Protein AF-A0A1G0GRR2-F1 (afdb_monomer_lite)

pLDDT: mean 91.06, std 5.33, range [68.94, 96.5]

Sequence (172 aa):
MIYDRHYAHAKNAIPLGPDLSLFKLKHDSQKGKMFPIFLDRIPDKLNPAYADYCSSQNISPDEKNIMVLLGTIGRRGPSSFVFEPVYSSDFSADDITKFRKQLSISQHDFALAFDISQATLQRIESDKSIDLNTLKRIEMLLTFPDVALWQLKQTGDRVHKNALTKLRKYFS

Structure (mmCIF, N/CA/C/O backbone):
data_AF-A0A1G0GRR2-F1
#
_entry.id   AF-A0A1G0GRR2-F1
#
loop_
_atom_site.group_PDB
_atom_site.id
_atom_site.type_symbol
_atom_site.label_atom_id
_atom_site.label_alt_id
_atom_site.label_comp_id
_atom_site.label_asym_id
_atom_site.label_entity_id
_atom_site.label_seq_id
_atom_site.pdbx_PDB_ins_code
_atom_site.Cartn_x
_atom_site.Cartn_y
_atom_site.Cartn_z
_atom_site.occupancy
_atom_site.B_iso_or_equiv
_atom_site.auth_seq_id
_atom_site.auth_comp_id
_atom_site.auth_asym_id
_atom_site.auth_atom_id
_atom_site.pdbx_PDB_model_num
ATOM 1 N N . MET A 1 1 ? 8.624 11.115 -12.377 1.00 86.50 1 MET A N 1
ATOM 2 C CA . MET A 1 1 ? 9.432 10.301 -11.440 1.00 86.50 1 MET A CA 1
ATOM 3 C C . MET A 1 1 ? 10.209 11.246 -10.540 1.00 86.50 1 MET A C 1
ATOM 5 O O . MET A 1 1 ? 10.690 12.261 -11.035 1.00 86.50 1 MET A O 1
ATOM 9 N N . ILE A 1 2 ? 10.306 10.949 -9.245 1.00 93.06 2 ILE A N 1
ATOM 10 C CA . ILE A 1 2 ? 11.104 11.732 -8.299 1.00 93.06 2 ILE A CA 1
ATOM 11 C C . ILE A 1 2 ? 12.059 10.777 -7.578 1.00 93.06 2 ILE A C 1
ATOM 13 O O . ILE A 1 2 ? 11.609 9.750 -7.076 1.00 93.06 2 ILE A O 1
ATOM 17 N N . TYR A 1 3 ? 13.353 11.091 -7.552 1.00 94.19 3 TYR A N 1
ATOM 18 C CA . TYR A 1 3 ? 14.309 10.385 -6.703 1.00 94.19 3 TYR A CA 1
ATOM 19 C C . TYR A 1 3 ? 14.092 10.745 -5.236 1.00 94.19 3 TYR A C 1
ATOM 21 O O . TYR A 1 3 ? 13.875 11.912 -4.901 1.00 94.19 3 TYR A O 1
ATOM 29 N N . ASP A 1 4 ? 14.230 9.753 -4.357 1.00 93.56 4 ASP A N 1
ATOM 30 C CA . ASP A 1 4 ? 14.431 10.029 -2.940 1.00 93.56 4 ASP A CA 1
ATOM 31 C C . ASP A 1 4 ? 15.711 10.860 -2.746 1.00 93.56 4 ASP A C 1
ATOM 33 O O . ASP A 1 4 ? 16.743 10.620 -3.382 1.00 93.56 4 ASP A O 1
ATOM 37 N N . ARG A 1 5 ? 15.640 11.858 -1.859 1.00 93.94 5 ARG A N 1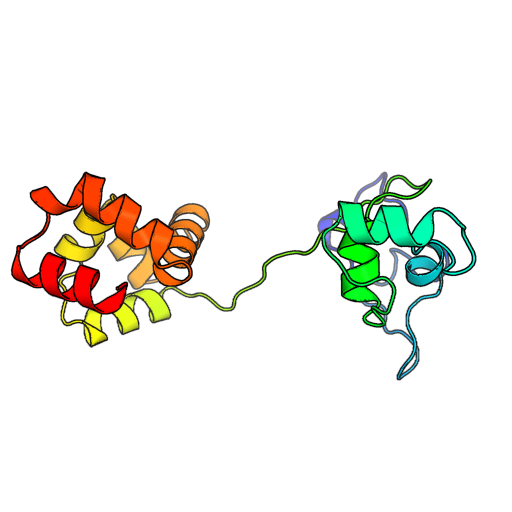
ATOM 38 C CA . ARG A 1 5 ? 16.742 12.799 -1.635 1.00 93.94 5 ARG A CA 1
ATOM 39 C C . ARG A 1 5 ? 17.956 12.106 -1.015 1.00 93.94 5 ARG A C 1
ATOM 41 O O . ARG A 1 5 ? 19.079 12.416 -1.400 1.00 93.94 5 ARG A O 1
ATOM 48 N N . HIS A 1 6 ? 17.750 11.181 -0.076 1.00 94.19 6 HIS A N 1
ATOM 49 C CA . HIS A 1 6 ? 18.859 10.469 0.562 1.00 94.19 6 HIS A CA 1
ATOM 50 C C . HIS A 1 6 ? 19.547 9.543 -0.436 1.00 94.19 6 HIS A C 1
ATOM 52 O O . HIS A 1 6 ? 20.774 9.516 -0.495 1.00 94.19 6 HIS A O 1
ATOM 58 N N . TYR A 1 7 ? 18.764 8.855 -1.271 1.00 94.00 7 TYR A N 1
ATOM 59 C CA . TYR A 1 7 ? 19.289 8.033 -2.353 1.00 94.00 7 TYR A CA 1
ATOM 60 C C . TYR A 1 7 ? 20.129 8.857 -3.333 1.00 94.00 7 TYR A C 1
ATOM 62 O O . TYR A 1 7 ? 21.273 8.500 -3.586 1.00 94.00 7 TYR A O 1
ATOM 70 N N . ALA A 1 8 ? 19.616 9.985 -3.836 1.00 94.38 8 ALA A N 1
ATOM 71 C CA . ALA A 1 8 ? 20.320 10.799 -4.833 1.00 94.38 8 ALA A CA 1
ATOM 72 C C . ALA A 1 8 ? 21.677 11.350 -4.351 1.00 94.38 8 ALA A C 1
ATOM 74 O O . ALA A 1 8 ? 22.570 11.575 -5.166 1.00 94.38 8 ALA A O 1
ATOM 75 N N . HIS A 1 9 ? 21.846 11.552 -3.040 1.00 94.12 9 HIS A N 1
ATOM 76 C CA . HIS A 1 9 ? 23.093 12.038 -2.438 1.00 94.12 9 HIS A CA 1
ATOM 77 C C . HIS A 1 9 ? 23.996 10.927 -1.883 1.00 94.12 9 HIS A C 1
ATOM 79 O O . HIS A 1 9 ? 25.075 11.219 -1.362 1.00 94.12 9 HIS A O 1
ATOM 85 N N . ALA A 1 10 ? 23.592 9.657 -1.969 1.00 95.25 10 ALA A N 1
ATOM 86 C CA . ALA A 1 10 ? 24.416 8.561 -1.486 1.00 95.25 10 ALA A CA 1
ATOM 87 C C . ALA A 1 10 ? 25.650 8.366 -2.385 1.00 95.25 10 ALA A C 1
ATOM 89 O O . ALA A 1 10 ? 25.562 8.378 -3.611 1.00 95.25 10 ALA A O 1
ATOM 90 N N . LYS A 1 11 ? 26.815 8.121 -1.771 1.00 93.44 11 LYS A N 1
ATOM 91 C CA . LYS A 1 11 ? 28.111 7.999 -2.472 1.00 93.44 11 LYS A CA 1
ATOM 92 C C . LYS A 1 11 ? 28.124 6.926 -3.572 1.00 93.44 11 LYS A C 1
ATOM 94 O O . LYS A 1 11 ? 28.833 7.077 -4.559 1.00 93.44 11 LYS A O 1
ATOM 99 N N . ASN A 1 12 ? 27.345 5.862 -3.387 1.00 92.56 12 ASN A N 1
ATOM 100 C CA . ASN A 1 12 ? 27.280 4.710 -4.291 1.00 92.56 12 ASN A CA 1
ATOM 101 C C . ASN A 1 12 ? 25.949 4.651 -5.060 1.00 92.56 12 ASN A C 1
ATOM 103 O O . ASN A 1 12 ? 25.568 3.586 -5.547 1.00 92.56 12 ASN A O 1
ATOM 107 N N . ALA A 1 13 ? 25.202 5.756 -5.107 1.00 93.12 13 ALA A N 1
ATOM 108 C CA . ALA A 1 13 ? 23.957 5.810 -5.852 1.00 93.12 13 ALA A CA 1
ATOM 109 C C . ALA A 1 13 ? 24.229 5.663 -7.348 1.00 93.12 13 ALA A C 1
ATOM 111 O O . ALA A 1 13 ? 25.149 6.274 -7.894 1.00 93.12 13 ALA A O 1
ATOM 112 N N . ILE A 1 14 ? 23.398 4.866 -8.010 1.00 92.88 14 ILE A N 1
ATOM 113 C CA . ILE A 1 14 ? 23.424 4.712 -9.460 1.00 92.88 14 ILE A CA 1
ATOM 114 C C . ILE A 1 14 ? 22.150 5.334 -10.032 1.00 92.88 14 ILE A C 1
ATOM 116 O O . ILE A 1 14 ? 21.075 5.167 -9.455 1.00 92.88 14 ILE A O 1
ATOM 120 N N . PRO A 1 15 ? 22.226 6.091 -11.137 1.00 92.69 15 PRO A N 1
ATOM 121 C CA . PRO A 1 15 ? 21.022 6.540 -11.810 1.00 92.69 15 PRO A CA 1
ATOM 122 C C . PRO A 1 15 ? 20.275 5.328 -12.365 1.00 92.69 15 PRO A C 1
ATOM 124 O O . PRO A 1 15 ? 20.877 4.340 -12.786 1.00 92.69 15 PRO A O 1
ATOM 127 N N . LEU A 1 16 ? 18.952 5.431 -12.404 1.00 89.12 16 LEU A N 1
ATOM 128 C CA . LEU A 1 16 ? 18.095 4.410 -12.983 1.00 89.12 16 LEU A CA 1
ATOM 129 C C . LEU A 1 16 ? 18.427 4.197 -14.461 1.00 89.12 16 LEU A C 1
ATOM 131 O O . LEU A 1 16 ? 18.470 3.056 -14.902 1.00 89.12 16 LEU A O 1
ATOM 135 N N . GLY A 1 17 ? 18.727 5.282 -15.183 1.00 87.06 17 GLY A N 1
ATOM 136 C CA . GLY A 1 17 ? 19.172 5.284 -16.574 1.00 87.06 17 GLY A CA 1
ATOM 137 C C . GLY A 1 17 ? 19.795 6.625 -16.982 1.00 87.06 17 GLY A C 1
ATOM 138 O O . GLY A 1 17 ? 19.767 7.574 -16.194 1.00 87.06 17 GLY A O 1
ATOM 139 N N . PRO A 1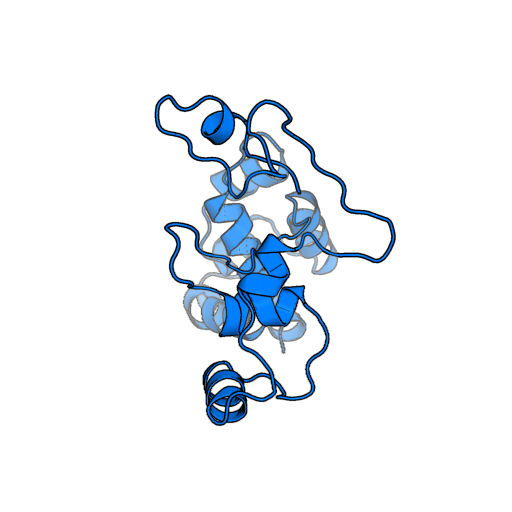 18 ? 20.330 6.733 -18.212 1.00 85.06 18 PRO A N 1
ATOM 140 C CA . PRO A 1 18 ? 21.024 7.934 -18.688 1.00 85.06 18 PRO A CA 1
ATOM 141 C C . PRO A 1 18 ? 20.130 9.186 -18.687 1.00 85.06 18 PRO A C 1
ATOM 143 O O . PRO A 1 18 ? 20.581 10.263 -18.304 1.00 85.06 18 PRO A O 1
ATOM 146 N N . ASP A 1 19 ? 18.842 9.031 -19.005 1.00 86.56 19 ASP A N 1
ATOM 147 C CA . ASP A 1 19 ? 17.860 10.130 -19.022 1.00 86.56 19 ASP A CA 1
ATOM 148 C C . ASP A 1 19 ? 17.344 10.517 -17.621 1.00 86.56 19 ASP A C 1
ATOM 150 O O . ASP A 1 19 ? 16.613 11.497 -17.443 1.00 86.56 19 ASP A O 1
ATOM 154 N N . LEU A 1 20 ? 17.716 9.738 -16.602 1.00 91.75 20 LEU A N 1
ATOM 155 C CA . LEU A 1 20 ? 17.268 9.864 -15.218 1.00 91.75 20 LEU A CA 1
ATOM 156 C C . LEU A 1 20 ? 18.463 10.157 -14.306 1.00 91.75 20 LEU A C 1
ATOM 158 O O . LEU A 1 20 ? 18.741 9.425 -13.359 1.00 91.75 20 LEU A O 1
ATOM 162 N N . SER A 1 21 ? 19.202 11.218 -14.623 1.00 91.44 21 SER A N 1
ATOM 163 C CA . SER A 1 21 ? 20.371 11.647 -13.852 1.00 91.44 21 SER A CA 1
ATOM 164 C C . SER A 1 21 ? 20.042 12.014 -12.398 1.00 91.44 21 SER A C 1
ATOM 166 O O . SER A 1 21 ? 19.108 12.769 -12.147 1.00 91.44 21 SER A O 1
ATOM 168 N N . LEU A 1 22 ? 20.885 11.583 -11.451 1.00 93.31 22 LEU A N 1
ATOM 169 C CA . LEU A 1 22 ? 20.756 11.902 -10.019 1.00 93.31 22 LEU A CA 1
ATOM 170 C C . LEU A 1 22 ? 20.927 13.400 -9.693 1.00 93.31 22 LEU A C 1
ATOM 172 O O . LEU A 1 22 ? 20.519 13.836 -8.620 1.00 93.31 22 LEU A O 1
ATOM 176 N N . PHE A 1 23 ? 21.492 14.209 -10.605 1.00 89.94 23 PHE A N 1
ATOM 177 C CA . PHE A 1 23 ? 21.640 15.660 -10.404 1.00 89.94 23 PHE A CA 1
ATOM 178 C C . PHE A 1 23 ? 20.299 16.400 -10.358 1.00 89.94 23 PHE A C 1
ATOM 180 O O . PHE A 1 23 ? 20.216 17.511 -9.832 1.00 89.94 23 PHE A O 1
ATOM 187 N N . LYS A 1 24 ? 19.241 15.798 -10.911 1.00 92.06 24 LYS A N 1
ATOM 188 C CA . LYS A 1 24 ? 17.890 16.346 -10.897 1.00 92.06 24 LYS A CA 1
ATOM 189 C C . LYS A 1 24 ? 16.999 15.405 -10.097 1.00 92.06 24 LYS A C 1
ATOM 191 O O . LYS A 1 24 ? 16.862 14.243 -10.432 1.00 92.06 24 LYS A O 1
ATOM 196 N N . LEU A 1 25 ? 16.339 15.905 -9.054 1.00 92.81 25 LEU A N 1
ATOM 197 C CA . LEU A 1 25 ? 15.449 15.045 -8.265 1.00 92.81 25 LEU A CA 1
ATOM 198 C C . LEU A 1 25 ? 14.162 14.697 -9.019 1.00 92.81 25 LEU A C 1
ATOM 200 O O . LEU A 1 25 ? 13.668 13.585 -8.889 1.00 92.81 25 LEU A O 1
ATOM 204 N N . LYS A 1 26 ? 13.605 15.631 -9.801 1.00 94.81 26 LYS A N 1
ATOM 205 C CA . LYS A 1 26 ? 12.325 15.454 -10.504 1.00 94.81 26 LYS A CA 1
ATOM 206 C C . LYS A 1 26 ? 12.520 15.331 -12.013 1.00 94.81 26 LYS A C 1
ATOM 208 O O . LYS A 1 26 ? 13.017 16.252 -12.659 1.00 94.81 26 LYS A O 1
ATOM 213 N N . HIS A 1 27 ? 12.034 14.234 -12.578 1.00 94.00 27 HIS A N 1
ATOM 214 C CA . HIS A 1 27 ? 12.004 13.982 -14.015 1.00 94.00 27 HIS A CA 1
ATOM 215 C C . HIS A 1 27 ? 10.566 13.887 -14.503 1.00 94.00 27 HIS A C 1
ATOM 217 O O . HIS A 1 27 ? 9.759 13.124 -13.960 1.00 94.00 27 HIS A O 1
ATOM 223 N N . ASP A 1 28 ? 10.286 14.609 -15.577 1.00 92.12 28 ASP A N 1
ATOM 224 C CA . ASP A 1 28 ? 9.010 14.587 -16.272 1.00 92.12 28 ASP A CA 1
ATOM 225 C C . ASP A 1 28 ? 9.243 13.966 -17.650 1.00 92.12 28 ASP A C 1
ATOM 227 O O . ASP A 1 28 ? 10.205 14.310 -18.340 1.00 92.12 28 ASP A O 1
ATOM 231 N N . SER A 1 29 ? 8.407 13.000 -18.020 1.00 89.50 29 SER A N 1
ATOM 232 C CA . SER A 1 29 ? 8.426 12.433 -19.364 1.00 89.50 29 SER A CA 1
ATOM 233 C C . SER A 1 29 ? 7.700 13.367 -20.332 1.00 89.50 29 SER A C 1
ATOM 235 O O . SER A 1 29 ? 6.986 14.290 -19.931 1.00 89.50 29 SER A O 1
ATOM 237 N N . GLN A 1 30 ? 7.865 13.135 -21.635 1.00 88.81 30 GLN A N 1
ATOM 238 C CA . GLN A 1 30 ? 7.056 13.836 -22.633 1.00 88.81 30 GLN A CA 1
ATOM 239 C C . GLN A 1 30 ? 5.566 13.557 -22.386 1.00 88.81 30 GLN A C 1
ATOM 241 O O . GLN A 1 30 ? 5.189 12.451 -21.995 1.00 88.81 30 GLN A O 1
ATOM 246 N N . LYS A 1 31 ? 4.707 14.551 -22.639 1.00 84.94 31 LYS A N 1
ATOM 247 C CA . LYS A 1 31 ? 3.256 14.425 -22.443 1.00 84.94 31 LYS A CA 1
ATOM 248 C C . LYS A 1 31 ? 2.723 13.187 -23.173 1.00 84.94 31 LYS A C 1
ATOM 250 O O . LYS A 1 31 ? 2.915 13.045 -24.376 1.00 84.94 31 LYS A O 1
ATOM 255 N N . GLY A 1 32 ? 2.052 12.307 -22.431 1.00 80.94 32 GLY A N 1
ATOM 256 C CA . GLY A 1 32 ? 1.474 11.071 -22.965 1.00 80.94 32 GLY A CA 1
ATOM 257 C C . GLY A 1 32 ? 2.482 9.958 -23.268 1.00 80.94 32 GLY A C 1
ATOM 258 O O . GLY A 1 32 ? 2.091 8.943 -23.834 1.00 80.94 32 GLY A O 1
ATOM 259 N N . LYS A 1 33 ? 3.760 10.115 -22.903 1.00 87.38 33 LYS A N 1
ATOM 260 C CA . LYS A 1 33 ? 4.789 9.084 -23.073 1.00 87.38 33 LYS A CA 1
ATOM 261 C C . LYS A 1 33 ? 5.401 8.685 -21.738 1.00 87.38 33 LYS A C 1
ATOM 263 O O . LYS A 1 33 ? 5.492 9.490 -20.810 1.00 87.38 33 LYS A O 1
ATOM 268 N N . MET A 1 34 ? 5.860 7.442 -21.673 1.00 88.50 34 MET A N 1
ATOM 269 C CA . MET A 1 34 ? 6.629 6.913 -20.550 1.00 88.50 34 MET A CA 1
ATOM 270 C C . MET A 1 34 ? 8.135 7.053 -20.811 1.00 88.50 34 MET A C 1
ATOM 272 O O . MET A 1 34 ? 8.552 7.223 -21.957 1.00 88.50 34 MET A O 1
ATOM 276 N N . PHE A 1 35 ? 8.957 6.984 -19.761 1.00 89.94 35 PHE A N 1
ATOM 277 C CA . PHE A 1 35 ? 10.407 6.879 -19.933 1.00 89.94 35 PHE A CA 1
ATOM 278 C C . PHE A 1 35 ? 10.752 5.537 -20.600 1.00 89.94 35 PHE A C 1
ATOM 280 O O . PHE A 1 35 ? 10.244 4.513 -20.132 1.00 89.94 35 PHE A O 1
ATOM 287 N N . PRO A 1 36 ? 11.615 5.517 -21.634 1.00 88.75 36 PRO A N 1
ATOM 288 C CA . PRO A 1 36 ? 11.977 4.291 -22.352 1.00 88.75 36 PRO A CA 1
ATOM 289 C C . PRO A 1 36 ? 12.443 3.171 -21.423 1.00 88.75 36 PRO A C 1
ATOM 291 O O . PRO A 1 36 ? 11.948 2.055 -21.509 1.00 88.75 36 PRO A O 1
ATOM 294 N N . ILE A 1 37 ? 13.247 3.511 -20.414 1.00 87.25 37 ILE A N 1
ATOM 295 C CA . ILE A 1 37 ? 13.772 2.538 -19.454 1.00 87.25 37 ILE A CA 1
ATOM 296 C C . ILE A 1 37 ? 12.710 1.772 -18.655 1.00 87.25 37 ILE A C 1
ATOM 298 O O . ILE A 1 37 ? 13.010 0.716 -18.110 1.00 87.25 37 ILE A O 1
ATOM 302 N N . PHE A 1 38 ? 11.486 2.293 -18.539 1.00 89.50 38 PHE A N 1
ATOM 303 C CA . PHE A 1 38 ? 10.381 1.558 -17.920 1.00 89.50 38 PHE A CA 1
ATOM 304 C C . PHE A 1 38 ? 9.730 0.586 -18.899 1.00 89.50 38 PHE A C 1
ATOM 306 O O . PHE A 1 38 ? 9.313 -0.494 -18.495 1.00 89.50 38 PHE A O 1
ATOM 313 N N . LEU A 1 39 ? 9.669 0.950 -20.180 1.00 89.31 39 LEU A N 1
ATOM 314 C CA . LEU A 1 39 ? 9.149 0.086 -21.236 1.00 89.31 39 LEU A CA 1
ATOM 315 C C . LEU A 1 39 ? 10.100 -1.081 -21.501 1.00 89.31 39 LEU A C 1
ATOM 317 O O . LEU A 1 39 ? 9.639 -2.209 -21.612 1.00 89.31 39 LEU A O 1
ATOM 321 N N . ASP A 1 40 ? 11.411 -0.829 -21.467 1.00 88.00 40 ASP A N 1
ATOM 322 C CA . ASP A 1 40 ? 12.460 -1.842 -21.654 1.00 88.00 40 ASP A CA 1
ATOM 323 C C . ASP A 1 40 ? 12.423 -2.966 -20.599 1.00 88.00 40 ASP A C 1
ATOM 325 O O . ASP A 1 40 ? 13.083 -3.994 -20.744 1.00 88.00 40 ASP A O 1
ATOM 329 N N . ARG A 1 41 ? 11.681 -2.774 -19.500 1.00 88.00 41 ARG A N 1
ATOM 330 C CA . ARG A 1 41 ? 11.492 -3.788 -18.450 1.00 88.00 41 ARG A CA 1
ATOM 331 C C . ARG A 1 41 ? 10.339 -4.729 -18.726 1.00 88.00 41 ARG A C 1
ATOM 333 O O . ARG A 1 41 ? 10.299 -5.800 -18.130 1.00 88.00 41 ARG A O 1
ATOM 340 N N . ILE A 1 42 ? 9.391 -4.320 -19.557 1.00 90.88 42 ILE A N 1
ATOM 341 C CA . ILE A 1 42 ? 8.196 -5.103 -19.830 1.00 90.88 42 ILE A CA 1
ATOM 342 C C . ILE A 1 42 ? 8.548 -6.084 -20.954 1.00 90.88 42 ILE A C 1
ATOM 344 O O . ILE A 1 42 ? 8.982 -5.640 -22.017 1.00 90.88 42 ILE A O 1
ATOM 348 N N . PRO A 1 43 ? 8.378 -7.403 -20.748 1.00 90.44 43 PRO A N 1
ATOM 349 C CA . PRO A 1 43 ? 8.606 -8.380 -21.805 1.00 90.44 43 PRO A CA 1
ATOM 350 C C . PRO A 1 43 ? 7.772 -8.067 -23.053 1.00 90.44 43 PRO A C 1
ATOM 352 O O . PRO A 1 43 ? 6.629 -7.622 -22.943 1.00 90.44 43 PRO A O 1
ATOM 355 N N . ASP A 1 44 ? 8.327 -8.324 -24.238 1.00 90.62 44 ASP A N 1
ATOM 356 C CA . ASP A 1 44 ? 7.591 -8.166 -25.495 1.00 90.62 44 ASP A CA 1
ATOM 357 C C . ASP A 1 44 ? 6.368 -9.100 -25.516 1.00 90.62 44 ASP A C 1
ATOM 359 O O . ASP A 1 44 ? 6.463 -10.265 -25.125 1.00 90.62 44 ASP A O 1
ATOM 363 N N . LYS A 1 45 ? 5.229 -8.606 -26.011 1.00 91.00 45 LYS A N 1
ATOM 364 C CA . LYS A 1 45 ? 4.010 -9.404 -26.205 1.00 91.00 45 LYS A CA 1
ATOM 365 C C . LYS A 1 45 ? 4.197 -10.523 -27.231 1.00 91.00 45 LYS A C 1
ATOM 367 O O . LYS A 1 45 ? 3.466 -11.505 -27.191 1.00 91.00 45 LYS A O 1
ATOM 372 N N . LEU A 1 46 ? 5.169 -10.385 -28.136 1.00 92.44 46 LEU A N 1
ATOM 373 C CA . LEU A 1 46 ? 5.553 -11.427 -29.090 1.00 92.44 46 LEU A CA 1
ATOM 374 C C . LEU A 1 46 ? 6.359 -12.562 -28.442 1.00 92.44 46 LEU A C 1
ATOM 376 O O . LEU A 1 46 ? 6.600 -13.583 -29.087 1.00 92.44 46 LEU A O 1
ATOM 380 N N . ASN A 1 47 ? 6.786 -12.411 -27.183 1.00 90.12 47 ASN A N 1
ATOM 381 C CA . ASN A 1 47 ? 7.434 -13.491 -26.455 1.00 90.12 47 ASN A CA 1
ATOM 382 C C . ASN A 1 47 ? 6.416 -14.625 -26.219 1.00 90.12 47 ASN A C 1
ATOM 384 O O . ASN A 1 47 ? 5.371 -14.376 -25.614 1.00 90.12 47 ASN A O 1
ATOM 388 N N . PRO A 1 48 ? 6.708 -15.875 -26.624 1.00 92.69 48 PRO A N 1
ATOM 389 C CA . PRO A 1 48 ? 5.788 -16.996 -26.432 1.00 92.69 48 PRO A CA 1
ATOM 390 C C . PRO A 1 48 ? 5.428 -17.242 -24.958 1.00 92.69 48 PRO A C 1
ATOM 392 O O . PRO A 1 48 ? 4.330 -17.707 -24.676 1.00 92.69 48 PRO A O 1
ATOM 395 N N . ALA A 1 49 ? 6.310 -16.882 -24.019 1.00 92.94 49 ALA A N 1
ATOM 396 C CA . ALA A 1 49 ? 6.074 -17.010 -22.581 1.00 92.94 49 ALA A CA 1
ATOM 397 C C . ALA A 1 49 ? 5.309 -15.818 -21.965 1.00 92.94 49 ALA A C 1
ATOM 399 O O . ALA A 1 49 ? 5.060 -15.808 -20.761 1.00 92.94 49 ALA A O 1
ATOM 400 N N . TYR A 1 50 ? 4.934 -14.797 -22.750 1.00 94.06 50 TYR A N 1
ATOM 401 C CA . TYR A 1 50 ? 4.276 -13.591 -22.229 1.00 94.06 50 TYR A CA 1
ATOM 402 C C . TYR A 1 50 ? 2.962 -13.915 -21.508 1.00 94.06 50 TYR A C 1
ATOM 404 O O . TYR A 1 50 ? 2.721 -13.430 -20.401 1.00 94.06 50 TYR A O 1
ATOM 412 N N . ALA A 1 51 ? 2.134 -14.776 -22.108 1.00 94.44 51 ALA A N 1
ATOM 413 C CA . ALA A 1 51 ? 0.867 -15.200 -21.516 1.00 94.44 51 ALA A CA 1
ATOM 414 C C . ALA A 1 51 ? 1.074 -15.916 -20.170 1.00 94.44 51 ALA A C 1
ATOM 416 O O . ALA A 1 51 ? 0.338 -15.654 -19.216 1.00 94.44 51 ALA A O 1
ATOM 417 N N . ASP A 1 52 ? 2.118 -16.742 -20.064 1.00 94.31 52 ASP A N 1
ATOM 418 C CA . ASP A 1 52 ? 2.462 -17.453 -18.831 1.00 94.31 52 ASP A CA 1
ATOM 419 C C . ASP A 1 52 ? 2.924 -16.482 -17.736 1.00 94.31 52 ASP A C 1
ATOM 421 O O . ASP A 1 52 ? 2.504 -16.596 -16.580 1.00 94.31 52 ASP A O 1
ATOM 425 N N . TYR A 1 53 ? 3.730 -15.473 -18.092 1.00 93.56 53 TYR A N 1
ATOM 426 C CA . TYR A 1 53 ? 4.125 -14.414 -17.160 1.00 93.56 53 TYR A CA 1
ATOM 427 C C . TYR A 1 53 ? 2.904 -13.671 -16.616 1.00 93.56 53 TYR A C 1
ATOM 429 O O . TYR A 1 53 ? 2.779 -13.520 -15.398 1.00 93.56 53 TYR A O 1
ATOM 437 N N . CYS A 1 54 ? 1.980 -13.272 -17.494 1.00 94.25 54 CYS A N 1
ATOM 438 C CA . CYS A 1 54 ? 0.736 -12.611 -17.109 1.00 94.25 54 CYS A CA 1
ATOM 439 C C . CYS A 1 54 ? -0.117 -13.488 -16.182 1.00 94.25 54 CYS A C 1
ATOM 441 O O . CYS A 1 54 ? -0.524 -13.033 -15.111 1.00 94.25 54 CYS A O 1
ATOM 443 N N . SER A 1 55 ? -0.309 -14.764 -16.534 1.00 93.94 55 SER A N 1
ATOM 444 C CA . SER A 1 55 ? -1.078 -15.705 -15.717 1.00 93.94 55 SER A CA 1
ATOM 445 C C . SER A 1 55 ? -0.457 -15.906 -14.333 1.00 93.94 55 SER A C 1
ATOM 447 O O . SER A 1 55 ? -1.180 -15.935 -13.340 1.00 93.94 55 SER A O 1
ATOM 449 N N . SER A 1 56 ? 0.875 -15.999 -14.238 1.00 93.31 56 SER A N 1
ATOM 450 C CA . SER A 1 56 ? 1.573 -16.177 -12.955 1.00 93.31 56 SER A CA 1
ATOM 451 C C . SER A 1 56 ? 1.407 -14.993 -11.996 1.00 93.31 56 SER A C 1
ATOM 453 O O . SER A 1 56 ? 1.514 -15.162 -10.784 1.00 93.31 56 SER A O 1
ATOM 455 N N . GLN A 1 57 ? 1.151 -13.797 -12.537 1.00 93.00 57 GLN A N 1
ATOM 456 C CA . GLN A 1 57 ? 0.929 -12.566 -11.775 1.00 93.00 57 GLN A CA 1
ATOM 457 C C . GLN A 1 57 ? -0.559 -12.198 -11.672 1.00 93.00 57 GLN A C 1
ATOM 459 O O . GLN A 1 57 ? -0.882 -11.126 -11.167 1.00 93.00 57 GLN A O 1
ATOM 464 N N . ASN A 1 58 ? -1.459 -13.078 -12.130 1.00 93.56 58 ASN A N 1
ATOM 465 C CA . ASN A 1 58 ? -2.907 -12.874 -12.137 1.00 93.56 58 ASN A CA 1
ATOM 466 C C . ASN A 1 58 ? -3.344 -11.587 -12.871 1.00 93.56 58 ASN A C 1
ATOM 468 O O . ASN A 1 58 ? -4.217 -10.856 -12.402 1.00 93.56 58 ASN A O 1
ATOM 472 N N . ILE A 1 59 ? -2.721 -11.301 -14.021 1.00 94.56 59 ILE A N 1
ATOM 473 C CA . ILE A 1 59 ? -3.073 -10.171 -14.892 1.00 94.56 59 ILE A CA 1
ATOM 474 C C . ILE A 1 59 ? -3.455 -10.642 -16.299 1.00 94.56 59 ILE A C 1
ATOM 476 O O . ILE A 1 59 ? -3.050 -11.714 -16.745 1.00 94.56 59 ILE A O 1
ATOM 480 N N . SER A 1 60 ? -4.209 -9.814 -17.026 1.00 94.75 60 SER A N 1
ATOM 481 C CA . SER A 1 60 ? -4.581 -10.101 -18.415 1.00 94.75 60 SER A CA 1
ATOM 482 C C . SER A 1 60 ? -3.386 -9.934 -19.372 1.00 94.75 60 SER A C 1
ATOM 484 O O . SER A 1 60 ? -2.691 -8.919 -19.281 1.00 94.75 60 SER A O 1
ATOM 486 N N . PRO A 1 61 ? -3.178 -10.839 -20.350 1.00 94.38 61 PRO A N 1
ATOM 487 C CA . PRO A 1 61 ? -2.238 -10.618 -21.460 1.00 94.38 61 PRO A CA 1
ATOM 488 C C . PRO A 1 61 ? -2.549 -9.354 -22.290 1.00 94.38 61 PRO A C 1
ATOM 490 O O . PRO A 1 61 ? -1.666 -8.736 -22.900 1.00 94.38 61 PRO A O 1
ATOM 493 N N . ASP A 1 62 ? -3.809 -8.917 -22.275 1.00 95.06 62 ASP A N 1
ATOM 494 C CA . ASP A 1 62 ? -4.264 -7.708 -22.959 1.00 95.06 62 ASP A CA 1
ATOM 495 C C . ASP A 1 62 ? -4.091 -6.433 -22.126 1.00 95.06 62 ASP A C 1
ATOM 497 O O . ASP A 1 62 ? -4.463 -5.354 -22.594 1.00 95.06 62 ASP A O 1
ATOM 501 N N . GLU A 1 63 ? -3.504 -6.518 -20.926 1.00 94.94 63 GLU A N 1
ATOM 502 C CA . GLU A 1 63 ? -3.211 -5.349 -20.097 1.00 94.94 63 GLU A CA 1
ATOM 503 C C . GLU A 1 63 ? -2.385 -4.317 -20.890 1.00 94.94 63 GLU A C 1
ATOM 505 O O . GLU A 1 63 ? -1.453 -4.640 -21.644 1.00 94.94 63 GLU A O 1
ATOM 510 N N . LYS A 1 64 ? -2.788 -3.050 -20.758 1.00 91.88 64 LYS A N 1
ATOM 511 C CA . LYS A 1 64 ? -2.199 -1.890 -21.449 1.00 91.88 64 LYS A CA 1
ATOM 512 C C . LYS A 1 64 ? -1.634 -0.872 -20.466 1.00 91.88 64 LYS A C 1
ATOM 514 O O . LYS A 1 64 ? -0.849 -0.011 -20.863 1.00 91.88 64 LYS A O 1
ATOM 519 N N . ASN A 1 65 ? -2.030 -0.940 -19.198 1.00 91.19 65 ASN A N 1
ATOM 520 C CA . ASN A 1 65 ? -1.526 -0.075 -18.156 1.00 91.19 65 ASN A CA 1
ATOM 521 C C . ASN A 1 65 ? -0.074 -0.442 -17.836 1.00 91.19 65 ASN A C 1
ATOM 523 O O . ASN A 1 65 ? 0.219 -1.418 -17.148 1.00 91.19 65 ASN A O 1
ATOM 527 N N . ILE A 1 66 ? 0.840 0.399 -18.317 1.00 90.62 66 ILE A N 1
ATOM 528 C CA . ILE A 1 66 ? 2.286 0.244 -18.141 1.00 90.62 66 ILE A CA 1
ATOM 529 C C . ILE A 1 66 ? 2.668 0.129 -16.660 1.00 90.62 66 ILE A C 1
ATOM 531 O O . ILE A 1 66 ? 3.587 -0.615 -16.342 1.00 90.62 66 ILE A O 1
ATOM 535 N N . MET A 1 67 ? 1.968 0.809 -15.746 1.00 90.06 67 MET A N 1
ATOM 536 C CA . MET A 1 67 ? 2.284 0.735 -14.314 1.00 90.06 67 MET A CA 1
ATOM 537 C C . MET A 1 67 ? 1.937 -0.634 -13.724 1.00 90.06 67 MET A C 1
ATOM 539 O O . MET A 1 67 ? 2.708 -1.164 -12.926 1.00 90.06 67 MET A O 1
ATOM 543 N N . VAL A 1 68 ? 0.819 -1.228 -14.156 1.00 91.81 68 VAL A N 1
ATOM 544 C CA . VAL A 1 68 ? 0.441 -2.597 -13.770 1.00 91.81 68 VAL A CA 1
ATOM 545 C C . VAL A 1 68 ? 1.474 -3.579 -14.309 1.00 91.81 68 VAL A C 1
ATOM 547 O O . VAL A 1 68 ? 2.010 -4.376 -13.544 1.00 91.81 68 VAL A O 1
ATOM 550 N N . LEU A 1 69 ? 1.823 -3.474 -15.595 1.00 93.25 69 LEU A N 1
ATOM 551 C CA . LEU A 1 69 ? 2.822 -4.335 -16.235 1.00 93.25 69 LEU A CA 1
ATOM 552 C C . LEU A 1 69 ? 4.203 -4.220 -15.568 1.00 93.25 69 LEU A C 1
ATOM 554 O O . LEU A 1 69 ? 4.846 -5.233 -15.304 1.00 93.25 69 LEU A O 1
ATOM 558 N N . LEU A 1 70 ? 4.642 -3.001 -15.243 1.00 92.12 70 LEU A N 1
ATOM 559 C CA . LEU A 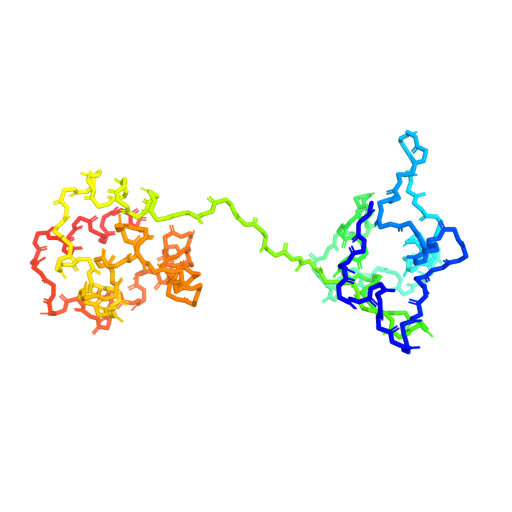1 70 ? 5.930 -2.738 -14.598 1.00 92.12 70 LEU A CA 1
ATOM 560 C C . LEU A 1 70 ? 5.987 -3.284 -13.164 1.00 92.12 70 LEU A C 1
ATOM 562 O O . LEU A 1 70 ? 7.008 -3.831 -12.767 1.00 92.12 70 LEU A O 1
ATOM 566 N N . GLY A 1 71 ? 4.899 -3.167 -12.396 1.00 91.44 71 GLY A N 1
ATOM 567 C CA . GLY A 1 71 ? 4.823 -3.690 -11.026 1.00 91.44 71 GLY A CA 1
ATOM 568 C C . GLY A 1 71 ? 4.644 -5.210 -10.931 1.00 91.44 71 GLY A C 1
ATOM 569 O O . GLY A 1 71 ? 4.767 -5.768 -9.841 1.00 91.44 71 GLY A O 1
ATOM 570 N N . THR A 1 72 ? 4.358 -5.881 -12.051 1.00 93.44 72 THR A N 1
ATOM 571 C CA . THR A 1 72 ? 4.083 -7.325 -12.122 1.00 93.44 72 THR A CA 1
ATOM 572 C C . THR A 1 72 ? 5.158 -8.041 -12.940 1.00 93.44 72 THR A C 1
ATOM 574 O O . THR A 1 72 ? 6.192 -8.430 -12.399 1.00 93.44 72 THR A O 1
ATOM 577 N N . ILE A 1 73 ? 4.964 -8.180 -14.251 1.00 93.00 73 ILE A N 1
ATOM 578 C CA . ILE A 1 73 ? 5.860 -8.919 -15.149 1.00 93.00 73 ILE A CA 1
ATOM 579 C C . ILE A 1 73 ? 7.167 -8.166 -15.449 1.00 93.00 73 ILE A C 1
ATOM 581 O O . ILE A 1 73 ? 8.156 -8.790 -15.815 1.00 93.00 73 ILE A O 1
ATOM 585 N N . GLY A 1 74 ? 7.194 -6.843 -15.253 1.00 91.56 74 GLY A N 1
ATOM 586 C CA . GLY A 1 74 ? 8.389 -5.997 -15.355 1.00 91.56 74 GLY A CA 1
ATOM 587 C C . GLY A 1 74 ? 9.102 -5.734 -14.021 1.00 91.56 74 GLY A C 1
ATOM 588 O O . GLY A 1 74 ? 10.042 -4.938 -13.980 1.00 91.56 74 GLY A O 1
ATOM 589 N N . ARG A 1 75 ? 8.671 -6.383 -12.925 1.00 88.69 75 ARG A N 1
ATOM 590 C CA . ARG A 1 75 ? 9.129 -6.091 -11.551 1.00 88.69 75 ARG A CA 1
ATOM 591 C C . ARG A 1 75 ? 10.628 -6.287 -11.358 1.00 88.69 75 ARG A C 1
ATOM 593 O O . ARG A 1 75 ? 11.266 -5.490 -10.671 1.00 88.69 75 ARG A O 1
ATOM 600 N N . ARG A 1 76 ? 11.186 -7.363 -11.921 1.00 83.06 76 ARG A N 1
ATOM 601 C CA . ARG A 1 76 ? 12.616 -7.703 -11.850 1.00 83.06 76 ARG A CA 1
ATOM 602 C C . ARG A 1 76 ? 13.155 -7.841 -13.265 1.00 83.06 76 ARG A C 1
ATOM 604 O O . ARG A 1 76 ? 12.652 -8.645 -14.038 1.00 83.06 76 ARG A O 1
ATOM 611 N N . GLY A 1 77 ? 14.189 -7.072 -13.580 1.00 74.31 77 GLY A N 1
ATOM 612 C CA . GLY A 1 77 ? 14.901 -7.159 -14.852 1.00 74.31 77 GLY A CA 1
ATOM 613 C C . GLY A 1 77 ? 16.397 -7.402 -14.644 1.00 74.31 77 GLY A C 1
ATOM 614 O O . GLY A 1 77 ? 16.838 -7.573 -13.512 1.00 74.31 77 GLY A O 1
ATOM 615 N N . PRO A 1 78 ? 17.213 -7.334 -15.707 1.00 70.50 78 PRO A N 1
ATOM 616 C CA . PRO A 1 78 ? 18.665 -7.543 -15.631 1.00 70.50 78 PRO A CA 1
ATOM 617 C C . PRO A 1 78 ? 19.436 -6.445 -14.865 1.00 70.50 78 PRO A C 1
ATOM 619 O O . PRO A 1 78 ? 20.661 -6.449 -14.853 1.00 70.50 78 PRO A O 1
ATOM 622 N N . SER A 1 79 ? 18.748 -5.481 -14.243 1.00 73.44 79 SER A N 1
ATOM 623 C CA . SER A 1 79 ? 19.375 -4.434 -13.424 1.00 73.44 79 SER A CA 1
ATOM 624 C C . SER A 1 79 ? 19.196 -4.679 -11.936 1.00 73.44 79 SER A C 1
ATOM 626 O O . SER A 1 79 ? 18.291 -5.397 -11.531 1.00 73.44 79 SER A O 1
ATOM 628 N N . SER A 1 80 ? 19.935 -3.925 -11.128 1.00 83.31 80 SER A N 1
ATOM 629 C CA . SER A 1 80 ? 19.808 -3.900 -9.667 1.00 83.31 80 SER A CA 1
ATOM 630 C C . SER A 1 80 ? 18.515 -3.263 -9.132 1.00 83.31 80 SER A C 1
ATOM 632 O O . SER A 1 80 ? 18.303 -3.262 -7.923 1.00 83.31 80 SER A O 1
ATOM 634 N N . PHE A 1 81 ? 17.665 -2.690 -9.990 1.00 88.19 81 PHE A N 1
ATOM 635 C CA . PHE A 1 81 ? 16.414 -2.048 -9.585 1.00 88.19 81 PHE A CA 1
ATOM 636 C C . PHE A 1 81 ? 15.224 -3.006 -9.628 1.00 88.19 81 PHE A C 1
ATOM 638 O O . PHE A 1 81 ? 15.085 -3.801 -10.559 1.00 88.19 81 PHE A O 1
ATOM 645 N N . VAL A 1 82 ? 14.344 -2.870 -8.635 1.00 89.25 82 VAL A N 1
ATOM 646 C CA . VAL A 1 82 ? 13.080 -3.603 -8.520 1.00 89.25 82 VAL A CA 1
ATOM 647 C C . VAL A 1 82 ? 11.935 -2.596 -8.503 1.00 89.25 82 VAL A C 1
ATOM 649 O O . VAL A 1 82 ? 12.002 -1.597 -7.787 1.00 89.25 82 VAL A O 1
ATOM 652 N N . PHE A 1 83 ? 10.891 -2.860 -9.286 1.00 89.69 83 PHE A N 1
ATOM 653 C CA . PHE A 1 83 ? 9.687 -2.034 -9.335 1.00 89.69 83 PHE A CA 1
ATOM 654 C C . PHE A 1 83 ? 8.566 -2.704 -8.559 1.00 89.69 83 PHE A C 1
ATOM 656 O O . PHE A 1 83 ? 8.074 -3.751 -8.965 1.00 89.69 83 PHE A O 1
ATOM 663 N N . GLU A 1 84 ? 8.147 -2.098 -7.454 1.00 86.69 84 GLU A N 1
ATOM 664 C CA . GLU A 1 84 ? 7.060 -2.636 -6.641 1.00 86.69 84 GLU A CA 1
ATOM 665 C C . GLU A 1 84 ? 5.898 -1.651 -6.570 1.00 86.69 84 GLU A C 1
ATOM 667 O O . GLU A 1 84 ? 6.128 -0.443 -6.433 1.00 86.69 84 GLU A O 1
ATOM 672 N N . PRO A 1 85 ? 4.649 -2.141 -6.656 1.00 84.31 85 PRO A N 1
ATOM 673 C CA . PRO A 1 85 ? 3.501 -1.312 -6.353 1.00 84.31 85 PRO A CA 1
ATOM 674 C C . PRO A 1 85 ? 3.592 -0.886 -4.888 1.00 84.31 85 PRO A C 1
ATOM 676 O O . PRO A 1 85 ? 3.662 -1.715 -3.980 1.00 84.31 85 PRO A O 1
ATOM 679 N N . VAL A 1 86 ? 3.592 0.421 -4.658 1.00 80.56 86 VAL A N 1
ATOM 680 C CA . VAL A 1 86 ? 3.516 0.979 -3.312 1.00 80.56 86 VAL A CA 1
ATOM 681 C C . VAL A 1 86 ? 2.063 1.319 -3.046 1.00 80.56 86 VAL A C 1
ATOM 683 O O . VAL A 1 86 ? 1.467 2.119 -3.766 1.00 80.56 86 VAL A O 1
ATOM 686 N N . TYR A 1 87 ? 1.494 0.715 -2.007 1.00 68.94 87 TYR A N 1
ATOM 687 C CA . TYR A 1 87 ? 0.202 1.142 -1.499 1.00 68.94 87 TYR A CA 1
ATOM 688 C C . TYR A 1 87 ? 0.384 2.504 -0.822 1.00 68.94 87 TYR A C 1
ATOM 690 O O . TYR A 1 87 ? 1.022 2.607 0.229 1.00 68.94 87 TYR A O 1
ATOM 698 N N . SER A 1 88 ? -0.116 3.552 -1.472 1.00 70.00 88 SER A N 1
ATOM 699 C CA . SER A 1 88 ? -0.231 4.883 -0.890 1.00 70.00 88 SER A CA 1
ATOM 700 C C . SER A 1 88 ? -1.690 5.151 -0.578 1.00 70.00 88 SER A C 1
ATOM 702 O O . SER A 1 88 ? -2.538 5.035 -1.464 1.00 70.00 88 SER A O 1
ATOM 704 N N . SER A 1 89 ? -1.962 5.569 0.645 1.00 71.38 89 SER A N 1
ATOM 705 C CA . SER A 1 89 ? -3.241 6.140 1.020 1.00 71.38 89 SER A CA 1
ATOM 706 C C . SER A 1 89 ? -3.024 7.506 1.643 1.00 71.38 89 SER A C 1
ATOM 708 O O . SER A 1 89 ? -1.963 7.792 2.204 1.00 71.38 89 SER A O 1
ATOM 710 N N . ASP A 1 90 ? -4.067 8.320 1.583 1.00 81.12 90 ASP A N 1
ATOM 711 C CA . ASP A 1 90 ? -4.146 9.574 2.325 1.00 81.12 90 ASP A CA 1
ATOM 712 C C . ASP A 1 90 ? -4.683 9.344 3.753 1.00 81.12 90 ASP A C 1
ATOM 714 O O . ASP A 1 90 ? -5.225 10.262 4.366 1.00 81.12 90 ASP A O 1
ATOM 718 N N . PHE A 1 91 ? -4.567 8.116 4.286 1.00 87.62 91 PHE A N 1
ATOM 719 C CA . PHE A 1 91 ? -5.123 7.768 5.590 1.00 87.62 91 PHE A CA 1
ATOM 720 C C . PHE A 1 91 ? -4.436 8.550 6.710 1.00 87.62 91 PHE A C 1
ATOM 722 O O . PHE A 1 91 ? -3.211 8.546 6.862 1.00 87.62 91 PHE A O 1
ATOM 729 N N . SER A 1 92 ? -5.253 9.197 7.531 1.00 90.12 92 SER A N 1
ATOM 730 C CA . SER A 1 92 ? -4.819 10.136 8.555 1.00 90.12 92 SER A CA 1
ATOM 731 C C . SER A 1 92 ? -5.473 9.853 9.909 1.00 90.12 92 SER A C 1
ATOM 733 O O . SER A 1 92 ? -6.432 9.087 10.036 1.00 90.12 92 SER A O 1
ATOM 735 N N . ALA A 1 93 ? -4.974 10.510 10.957 1.00 90.69 93 ALA A N 1
ATOM 736 C CA . ALA A 1 93 ? -5.581 10.438 12.285 1.00 90.69 93 ALA A CA 1
ATOM 737 C C . ALA A 1 93 ? -7.029 10.978 12.316 1.00 90.69 93 ALA A C 1
ATOM 739 O O . ALA A 1 93 ? -7.844 10.552 13.144 1.00 90.69 93 ALA A O 1
ATOM 740 N N . ASP A 1 94 ? -7.377 11.880 11.395 1.00 91.69 94 ASP A N 1
ATOM 741 C CA . ASP A 1 94 ? -8.727 12.429 11.281 1.00 91.69 94 ASP A CA 1
ATOM 742 C C . ASP A 1 94 ? -9.732 11.370 10.802 1.00 91.69 94 ASP A C 1
ATOM 744 O O . ASP A 1 94 ? -10.868 11.333 11.278 1.00 91.69 94 ASP A O 1
ATOM 748 N N . ASP A 1 95 ? -9.304 10.432 9.953 1.00 93.06 95 ASP A N 1
ATOM 749 C CA . ASP A 1 95 ? -10.151 9.332 9.475 1.00 93.06 95 ASP A CA 1
ATOM 750 C C . ASP A 1 95 ? -10.555 8.391 10.616 1.00 93.06 95 ASP A C 1
ATOM 752 O O . ASP A 1 95 ? -11.713 7.975 10.710 1.00 93.06 95 ASP A O 1
ATOM 756 N N . ILE A 1 96 ? -9.640 8.145 11.559 1.00 94.00 96 ILE A N 1
ATOM 757 C CA . ILE A 1 96 ? -9.916 7.386 12.789 1.00 94.00 96 ILE A CA 1
ATOM 758 C C . ILE A 1 96 ? -10.991 8.099 13.617 1.00 94.00 96 ILE A C 1
ATOM 760 O O . ILE A 1 96 ? -11.977 7.495 14.056 1.00 94.00 96 ILE A O 1
ATOM 764 N N . THR A 1 97 ? -10.821 9.409 13.801 1.00 93.69 97 THR A N 1
ATOM 765 C CA . THR A 1 97 ? -11.737 10.231 14.596 1.00 93.69 97 THR A CA 1
ATOM 766 C C . THR A 1 97 ? -13.125 10.287 13.959 1.00 93.69 97 THR A C 1
ATOM 768 O O . THR A 1 97 ? -14.134 10.121 14.655 1.00 93.69 97 THR A O 1
ATOM 771 N N . LYS A 1 98 ? -13.193 10.485 12.637 1.00 94.88 98 LYS A N 1
ATOM 772 C CA . LYS A 1 98 ? -14.432 10.459 11.849 1.00 94.88 98 LYS A CA 1
ATOM 773 C C . LYS A 1 98 ? -15.140 9.119 11.982 1.00 94.88 98 LYS A C 1
ATOM 775 O O . LYS A 1 98 ? -16.319 9.103 12.335 1.00 94.88 98 LYS A O 1
ATOM 780 N N . PHE A 1 99 ? -14.418 8.015 11.801 1.00 95.19 99 PHE A N 1
ATOM 781 C CA . PHE A 1 99 ? -14.967 6.669 11.923 1.00 95.19 99 PHE A CA 1
ATOM 782 C C . PHE A 1 99 ? -15.589 6.421 13.305 1.00 95.19 99 PHE A C 1
ATOM 784 O O . PHE A 1 99 ? -16.748 6.006 13.417 1.00 95.19 99 PHE A O 1
ATOM 791 N N . ARG A 1 100 ? -14.866 6.740 14.390 1.00 95.00 100 ARG A N 1
ATOM 792 C CA . ARG A 1 100 ? -15.401 6.564 15.751 1.00 95.00 100 ARG A CA 1
ATOM 793 C C . ARG A 1 100 ? -16.637 7.415 16.009 1.00 95.00 100 ARG A C 1
ATOM 795 O O . ARG A 1 100 ? -17.581 6.933 16.638 1.00 95.00 100 ARG A O 1
ATOM 802 N N . LYS A 1 101 ? -16.637 8.669 15.545 1.00 95.06 101 LYS A N 1
ATOM 803 C CA . LYS A 1 101 ? -17.785 9.578 15.685 1.00 95.06 101 LYS A CA 1
ATOM 804 C C . LYS A 1 101 ? -18.991 9.067 14.895 1.00 95.06 101 LYS A C 1
ATOM 806 O O . LYS A 1 101 ? -20.083 9.020 15.455 1.00 95.06 101 LYS A O 1
ATOM 811 N N . GLN A 1 102 ? -18.783 8.599 13.663 1.00 95.94 102 GLN A N 1
ATOM 812 C CA . GLN A 1 102 ? -19.825 8.022 12.811 1.00 95.94 102 GLN A CA 1
ATOM 813 C C . GLN A 1 102 ? -20.515 6.830 13.482 1.00 95.94 102 GLN A C 1
ATOM 815 O O . GLN A 1 102 ? -21.741 6.748 13.489 1.00 95.94 102 GLN A O 1
ATOM 820 N N . LEU A 1 103 ? -19.749 5.931 14.105 1.00 94.38 103 LEU A N 1
ATOM 821 C CA . LEU A 1 103 ? -20.319 4.795 14.834 1.00 94.38 103 LEU A CA 1
ATOM 822 C C . LEU A 1 103 ? -20.727 5.141 16.275 1.00 94.38 103 LEU A C 1
ATOM 824 O O . LEU A 1 103 ? -21.347 4.327 16.962 1.00 94.38 103 LEU A O 1
ATOM 828 N N . SER A 1 104 ? -20.427 6.350 16.754 1.00 95.19 104 SER A N 1
ATOM 829 C CA . SER A 1 104 ? -20.618 6.754 18.152 1.00 95.19 104 SER A CA 1
ATOM 830 C C . SER A 1 104 ? -20.021 5.722 19.118 1.00 95.19 104 SER A C 1
ATOM 832 O O . SER A 1 104 ? -20.731 5.133 19.941 1.00 95.19 104 SER A O 1
ATOM 834 N N . ILE A 1 105 ? -18.726 5.444 18.938 1.00 95.31 105 ILE A N 1
ATOM 835 C CA . ILE A 1 105 ? -17.933 4.510 19.747 1.00 95.31 105 ILE A CA 1
ATOM 836 C C . ILE A 1 105 ? -16.868 5.298 20.513 1.00 95.31 105 ILE A C 1
ATOM 838 O O . ILE A 1 105 ? -16.233 6.211 19.974 1.00 95.31 105 ILE A O 1
ATOM 842 N N . SER A 1 106 ? -16.675 4.952 21.786 1.00 95.19 106 SER A N 1
ATOM 843 C CA . SER A 1 106 ? -15.674 5.604 22.628 1.00 95.19 106 SER A CA 1
ATOM 844 C C . SER A 1 106 ? -14.250 5.294 22.147 1.00 95.19 106 SER A C 1
ATOM 846 O O . SER A 1 106 ? -14.001 4.305 21.458 1.00 95.19 106 SER A O 1
ATOM 848 N N . GLN A 1 107 ? -13.288 6.145 22.502 1.00 95.12 107 GLN A N 1
ATOM 849 C CA . GLN A 1 107 ? -11.883 5.899 22.165 1.00 95.12 107 GLN A CA 1
ATOM 850 C C . GLN A 1 107 ? -11.375 4.622 22.851 1.00 95.12 107 GLN A C 1
ATOM 852 O O . GLN A 1 107 ? -10.605 3.867 22.269 1.00 95.12 107 GLN A O 1
ATOM 857 N N . HIS A 1 108 ? -11.861 4.363 24.065 1.00 95.06 108 HIS A N 1
ATOM 858 C CA . HIS A 1 108 ? -11.546 3.170 24.838 1.00 95.06 108 HIS A CA 1
ATOM 859 C C . HIS A 1 108 ? -12.053 1.889 24.158 1.00 95.06 108 HIS A C 1
ATOM 861 O O . HIS A 1 108 ? -11.276 0.964 23.946 1.00 95.06 108 HIS A O 1
ATOM 867 N N . ASP A 1 109 ? -13.321 1.856 23.735 1.00 95.31 109 ASP A N 1
ATOM 868 C CA . ASP A 1 109 ? -13.890 0.696 23.036 1.00 95.31 109 ASP A CA 1
ATOM 869 C C . ASP A 1 109 ? -13.185 0.430 21.704 1.00 95.31 109 ASP A C 1
ATOM 871 O O . ASP A 1 109 ? -12.947 -0.722 21.355 1.00 95.31 109 ASP A O 1
ATOM 875 N N . PHE A 1 110 ? -12.826 1.483 20.963 1.00 96.06 110 PHE A N 1
ATOM 876 C CA . PHE A 1 110 ? -12.071 1.347 19.716 1.00 96.06 110 PHE A CA 1
ATOM 877 C C . PHE A 1 110 ? -10.668 0.779 19.965 1.00 96.06 110 PHE A C 1
ATOM 879 O O . PHE A 1 110 ? -10.235 -0.134 19.264 1.00 96.06 110 PHE A O 1
ATOM 886 N N . ALA A 1 111 ? -9.976 1.286 20.990 1.00 95.94 111 ALA A N 1
ATOM 887 C CA . ALA A 1 111 ? -8.667 0.794 21.403 1.00 95.94 111 ALA A CA 1
ATOM 888 C C . ALA A 1 111 ? -8.718 -0.698 21.774 1.00 95.94 111 ALA A C 1
ATOM 890 O O . ALA A 1 111 ? -7.903 -1.480 21.289 1.00 95.94 111 ALA A O 1
ATOM 891 N N . LEU A 1 112 ? -9.719 -1.112 22.557 1.00 96.06 112 LEU A N 1
ATOM 892 C CA . LEU A 1 112 ? -9.919 -2.517 22.917 1.00 96.06 112 LEU A CA 1
ATOM 893 C C . LEU A 1 112 ? -10.280 -3.383 21.707 1.00 96.06 112 LEU A C 1
ATOM 895 O O . LEU A 1 112 ? -9.716 -4.463 21.541 1.00 96.06 112 LEU A O 1
ATOM 899 N N . ALA A 1 113 ? -11.180 -2.907 20.844 1.00 95.19 113 ALA A N 1
ATOM 900 C CA . ALA A 1 113 ? -11.633 -3.639 19.666 1.00 95.19 113 ALA A CA 1
ATOM 901 C C . ALA A 1 113 ? -10.485 -3.983 18.714 1.00 95.19 113 ALA A C 1
ATOM 903 O O . ALA A 1 113 ? -10.453 -5.080 18.161 1.00 95.19 113 ALA A O 1
ATOM 904 N N . PHE A 1 114 ? -9.520 -3.082 18.561 1.00 95.19 114 PHE A N 1
ATOM 905 C CA . PHE A 1 114 ? -8.409 -3.261 17.631 1.00 95.19 114 PHE A CA 1
ATOM 906 C C . PHE A 1 114 ? -7.079 -3.598 18.308 1.00 95.19 114 PHE A C 1
ATOM 908 O O . PHE A 1 114 ? -6.050 -3.632 17.638 1.00 95.19 114 PHE A O 1
ATOM 915 N N . ASP A 1 115 ? -7.108 -3.903 19.609 1.00 94.25 115 ASP A N 1
ATOM 916 C CA . ASP A 1 115 ? -5.937 -4.246 20.423 1.00 94.25 115 ASP A CA 1
ATOM 917 C C . ASP A 1 115 ? -4.812 -3.204 20.291 1.00 94.25 115 ASP A C 1
ATOM 919 O O . ASP A 1 115 ? -3.683 -3.489 19.887 1.00 94.25 115 ASP A O 1
ATOM 923 N N . ILE A 1 116 ? -5.167 -1.948 20.560 1.00 94.31 116 ILE A N 1
ATOM 924 C CA . ILE A 1 116 ? -4.282 -0.784 20.513 1.00 94.31 116 ILE A CA 1
ATOM 925 C C . ILE A 1 116 ? -4.259 -0.162 21.902 1.00 94.31 116 ILE A C 1
ATOM 927 O O . ILE A 1 116 ? -5.291 -0.037 22.558 1.00 94.31 116 ILE A O 1
ATOM 931 N N . SER A 1 117 ? -3.088 0.279 22.361 1.00 92.94 117 SER A N 1
ATOM 932 C CA . SER A 1 117 ? -3.011 1.043 23.606 1.00 92.94 117 SER A CA 1
ATOM 933 C C . SER A 1 117 ? -3.822 2.333 23.487 1.00 92.94 117 SER A C 1
ATOM 935 O O . SER A 1 117 ? -3.587 3.143 22.587 1.00 92.94 117 SER A O 1
ATOM 937 N N . GLN A 1 118 ? -4.728 2.565 24.439 1.00 93.12 118 GLN A N 1
ATOM 938 C CA . GLN A 1 118 ? -5.536 3.784 24.488 1.00 93.12 118 GLN A CA 1
ATOM 939 C C . GLN A 1 118 ? -4.664 5.050 24.506 1.00 93.12 118 GLN A C 1
ATOM 941 O O . GLN A 1 118 ? -4.981 6.022 23.826 1.00 93.12 118 GLN A O 1
ATOM 946 N N . ALA A 1 119 ? -3.531 5.025 25.214 1.00 93.06 119 ALA A N 1
ATOM 947 C CA . ALA A 1 119 ? -2.600 6.152 25.258 1.00 93.06 119 ALA A CA 1
ATOM 948 C C . ALA A 1 119 ? -1.935 6.418 23.896 1.00 93.06 119 ALA A C 1
ATOM 950 O O . ALA A 1 119 ? -1.670 7.565 23.539 1.00 93.06 119 ALA A O 1
ATOM 951 N N . THR A 1 120 ? -1.656 5.373 23.113 1.00 92.44 120 THR A N 1
ATOM 952 C CA . THR A 1 120 ? -1.137 5.529 21.747 1.00 92.44 120 THR A CA 1
ATOM 953 C C . THR A 1 120 ? -2.209 6.092 20.826 1.00 92.44 120 THR A C 1
ATOM 955 O O . THR A 1 120 ? -1.953 7.089 20.159 1.00 92.44 120 THR A O 1
ATOM 958 N N . LEU A 1 121 ? -3.424 5.538 20.864 1.00 93.75 121 LEU A N 1
ATOM 959 C CA . LEU A 1 121 ? -4.549 6.036 20.072 1.00 93.75 121 LEU A CA 1
ATOM 960 C C . LEU A 1 121 ? -4.846 7.514 20.362 1.00 93.75 121 LEU A C 1
ATOM 962 O O . LEU A 1 121 ? -5.007 8.302 19.438 1.00 93.75 121 LEU A O 1
ATOM 966 N N . GLN A 1 122 ? -4.833 7.913 21.636 1.00 93.25 122 GLN A N 1
ATOM 967 C CA . GLN A 1 122 ? -5.035 9.304 22.033 1.00 93.25 122 GLN A CA 1
ATOM 968 C C . GLN A 1 122 ? -3.942 10.239 21.502 1.00 93.25 122 GLN A C 1
ATOM 970 O O . GLN A 1 122 ? -4.236 11.361 21.090 1.00 93.25 122 GLN A O 1
ATOM 975 N N . ARG A 1 123 ? -2.676 9.807 21.511 1.00 91.56 123 ARG A N 1
ATOM 976 C CA . ARG A 1 123 ? -1.566 10.606 20.966 1.00 91.56 123 ARG A CA 1
ATOM 977 C C . ARG A 1 123 ? -1.647 10.744 19.447 1.00 91.56 123 ARG A C 1
ATOM 979 O O . ARG A 1 123 ? -1.317 11.814 18.951 1.00 91.56 123 ARG A O 1
ATOM 986 N N . ILE A 1 124 ? -2.101 9.700 18.752 1.00 91.44 124 ILE A N 1
ATOM 987 C CA . ILE A 1 124 ? -2.338 9.725 17.304 1.00 91.44 124 ILE A CA 1
ATOM 988 C C . ILE A 1 124 ? -3.491 10.680 16.976 1.00 91.44 124 ILE A C 1
ATOM 990 O O . ILE A 1 124 ? -3.292 11.609 16.211 1.00 91.44 124 ILE A O 1
ATOM 994 N N . GLU A 1 125 ? -4.662 10.526 17.610 1.00 90.12 125 GLU A N 1
ATOM 995 C CA . GLU A 1 125 ? -5.831 11.397 17.363 1.00 90.12 125 GLU A CA 1
ATOM 996 C C . GLU A 1 125 ? -5.591 12.874 17.733 1.00 90.12 125 GLU A C 1
ATOM 998 O O . GLU A 1 125 ? -6.336 13.744 17.294 1.00 90.12 125 GLU A O 1
ATOM 1003 N N . SER A 1 126 ? -4.582 13.171 18.560 1.00 88.88 126 SER A N 1
ATOM 1004 C CA . SER A 1 126 ? -4.208 14.544 18.934 1.00 88.88 126 SER A CA 1
ATOM 1005 C C . SER A 1 126 ? -3.019 15.106 18.149 1.00 88.88 126 SER A C 1
ATOM 1007 O O . SER A 1 126 ? -2.499 16.150 18.540 1.00 88.88 126 SER A O 1
ATOM 1009 N N . ASP A 1 127 ? -2.557 14.409 17.103 1.00 83.38 127 ASP A N 1
ATOM 1010 C CA . ASP A 1 127 ? -1.373 14.747 16.295 1.00 83.38 127 ASP A CA 1
ATOM 1011 C C . ASP A 1 127 ? -0.080 14.950 17.112 1.00 83.38 127 ASP A C 1
ATOM 1013 O O . ASP A 1 127 ? 0.901 15.537 16.656 1.00 83.38 127 ASP A O 1
ATOM 1017 N N . LYS A 1 128 ? -0.034 14.423 18.342 1.00 80.31 128 LYS A N 1
ATOM 1018 C CA . LYS A 1 128 ? 1.141 14.502 19.226 1.00 80.31 128 LYS A CA 1
ATOM 1019 C C . LYS A 1 128 ? 2.183 13.428 18.923 1.00 80.31 128 LYS A C 1
ATOM 1021 O O . LYS A 1 128 ? 3.291 13.487 19.453 1.00 80.31 128 LYS A O 1
ATOM 1026 N N . SER A 1 129 ? 1.830 12.407 18.144 1.00 78.56 129 SER A N 1
ATOM 1027 C CA . SER A 1 129 ? 2.735 11.321 17.777 1.00 78.56 129 SER A CA 1
ATOM 1028 C C . SER A 1 129 ? 2.384 10.756 16.410 1.00 78.56 129 SER A C 1
ATOM 1030 O O . SER A 1 129 ? 1.235 10.412 16.148 1.00 78.56 129 SER A O 1
ATOM 1032 N N . ILE A 1 130 ? 3.411 10.598 15.577 1.00 73.94 130 ILE A N 1
ATOM 1033 C CA . ILE A 1 130 ? 3.322 9.930 14.281 1.00 73.94 130 ILE A CA 1
ATOM 1034 C C . ILE A 1 130 ? 3.795 8.485 14.476 1.00 73.94 130 ILE A C 1
ATOM 1036 O O . ILE A 1 130 ? 4.932 8.132 14.163 1.00 73.94 130 ILE A O 1
ATOM 1040 N N . ASP A 1 131 ? 2.942 7.647 15.067 1.00 85.06 131 ASP A N 1
ATOM 1041 C CA . ASP A 1 131 ? 3.171 6.199 15.093 1.00 85.06 131 ASP A CA 1
ATOM 1042 C C . ASP A 1 131 ? 2.665 5.590 13.779 1.00 85.06 131 ASP A C 1
ATOM 1044 O O . ASP A 1 131 ? 1.511 5.171 13.655 1.00 85.06 131 ASP A O 1
ATOM 1048 N N . LEU A 1 132 ? 3.552 5.578 12.778 1.00 85.81 132 LEU A N 1
ATOM 1049 C CA . LEU A 1 132 ? 3.254 5.097 11.426 1.00 85.81 132 LEU A CA 1
ATOM 1050 C C . LEU A 1 132 ? 2.798 3.635 11.401 1.00 85.81 132 LEU A C 1
ATOM 1052 O O . LEU A 1 132 ? 1.971 3.269 10.569 1.00 85.81 132 LEU A O 1
ATOM 1056 N N . ASN A 1 133 ? 3.317 2.799 12.302 1.00 88.69 133 ASN A N 1
ATOM 1057 C CA . ASN A 1 133 ? 2.965 1.382 12.337 1.00 88.69 133 ASN A CA 1
ATOM 1058 C C . ASN A 1 133 ? 1.535 1.200 12.840 1.00 88.69 133 ASN A C 1
ATOM 1060 O O . ASN A 1 133 ? 0.751 0.472 12.230 1.00 88.69 133 ASN A O 1
ATOM 1064 N N . THR A 1 134 ? 1.179 1.898 13.921 1.00 91.38 134 THR A N 1
ATOM 1065 C CA . THR A 1 134 ? -0.188 1.869 14.446 1.00 91.38 134 THR A CA 1
ATOM 1066 C C . THR A 1 134 ? -1.175 2.486 13.455 1.00 91.38 134 THR A C 1
ATOM 1068 O O . THR A 1 134 ? -2.229 1.900 13.226 1.00 91.38 134 THR A O 1
ATOM 1071 N N . LEU A 1 135 ? -0.825 3.605 12.808 1.00 90.81 135 LEU A N 1
ATOM 1072 C CA . LEU A 1 135 ? -1.656 4.222 11.767 1.00 90.81 135 LEU A CA 1
ATOM 1073 C C . LEU A 1 135 ? -1.940 3.255 10.614 1.00 90.81 135 LEU A C 1
ATOM 1075 O O . LEU A 1 135 ? -3.105 3.010 10.310 1.00 90.81 135 LEU A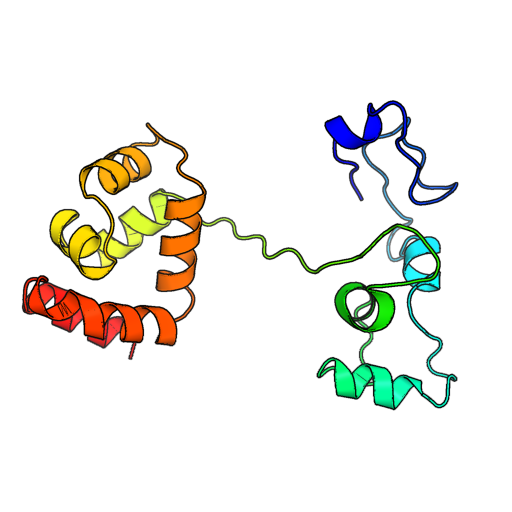 O 1
ATOM 1079 N N . LYS A 1 136 ? -0.903 2.627 10.045 1.00 90.12 136 LYS A N 1
ATOM 1080 C CA . LYS A 1 136 ? -1.070 1.622 8.982 1.00 90.12 136 LYS A CA 1
ATOM 1081 C C . LYS A 1 136 ? -1.872 0.409 9.4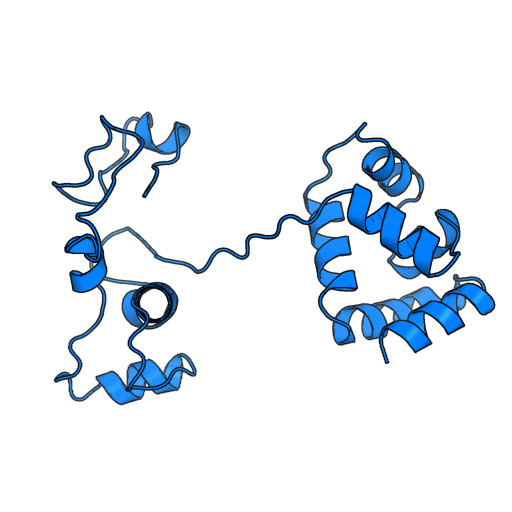39 1.00 90.12 136 LYS A C 1
ATOM 1083 O O . LYS A 1 136 ? -2.648 -0.149 8.670 1.00 90.12 136 LYS A O 1
ATOM 1088 N N . ARG A 1 137 ? -1.704 -0.026 10.691 1.00 92.19 137 ARG A N 1
ATOM 1089 C CA . ARG A 1 137 ? -2.498 -1.133 11.239 1.00 92.19 137 ARG A CA 1
ATOM 1090 C C . ARG A 1 137 ? -3.979 -0.774 11.308 1.00 92.19 137 ARG A C 1
ATOM 1092 O O . ARG A 1 137 ? -4.806 -1.582 10.893 1.00 92.19 137 ARG A O 1
ATOM 1099 N N . ILE A 1 138 ? -4.307 0.412 11.822 1.00 93.81 138 ILE A N 1
ATOM 1100 C CA . ILE A 1 138 ? -5.693 0.890 11.883 1.00 93.81 138 ILE A CA 1
ATOM 1101 C C . ILE A 1 138 ? -6.257 1.019 10.474 1.00 93.81 138 ILE A C 1
ATOM 1103 O O . ILE A 1 138 ? -7.355 0.544 10.216 1.00 93.81 138 ILE A O 1
ATOM 1107 N N . GLU A 1 139 ? -5.490 1.590 9.555 1.00 93.19 139 GLU A N 1
ATOM 1108 C CA . GLU A 1 139 ? -5.885 1.693 8.161 1.00 93.19 139 GLU A CA 1
ATOM 1109 C C . GLU A 1 139 ? -6.245 0.330 7.557 1.00 93.19 139 GLU A C 1
ATOM 1111 O O . GLU A 1 139 ? -7.318 0.190 6.973 1.00 93.19 139 GLU A O 1
ATOM 1116 N N . MET A 1 140 ? -5.392 -0.688 7.725 1.00 91.94 140 MET A N 1
ATOM 1117 C CA . MET A 1 140 ? -5.673 -2.038 7.228 1.00 91.94 140 MET A CA 1
ATOM 1118 C C . MET A 1 140 ? -6.983 -2.582 7.806 1.00 91.94 140 MET A C 1
ATOM 1120 O O . MET A 1 140 ? -7.792 -3.143 7.073 1.00 91.94 140 MET A O 1
ATOM 1124 N N . LEU A 1 141 ? -7.218 -2.384 9.105 1.00 94.75 141 LEU A N 1
ATOM 1125 C CA . LEU A 1 141 ? -8.458 -2.803 9.757 1.00 94.75 141 LEU A CA 1
ATOM 1126 C C . LEU A 1 141 ? -9.679 -2.071 9.182 1.00 94.75 141 LEU A C 1
ATOM 1128 O O . LEU A 1 141 ? -10.703 -2.695 8.938 1.00 94.75 141 LEU A O 1
ATOM 1132 N N . LEU A 1 142 ? -9.584 -0.764 8.938 1.00 93.75 142 LEU A N 1
ATOM 1133 C CA . LEU A 1 142 ? -10.710 0.015 8.414 1.00 93.75 142 LEU A CA 1
ATOM 1134 C C . LEU A 1 142 ? -10.949 -0.202 6.912 1.00 93.75 142 LEU A C 1
ATOM 1136 O O . LEU A 1 142 ? -12.075 -0.030 6.451 1.00 93.75 142 LEU A O 1
ATOM 1140 N N . THR A 1 143 ? -9.915 -0.600 6.170 1.00 92.50 143 THR A N 1
ATOM 1141 C CA . THR A 1 143 ? -9.963 -0.815 4.716 1.00 92.50 143 THR A CA 1
ATOM 1142 C C . THR A 1 143 ? -10.413 -2.228 4.349 1.00 92.50 143 THR A C 1
ATOM 1144 O O . THR A 1 143 ? -11.117 -2.403 3.358 1.00 92.50 143 THR A O 1
ATOM 1147 N N . PHE A 1 144 ? -10.027 -3.240 5.134 1.00 93.12 144 PHE A N 1
ATOM 1148 C CA . PHE A 1 144 ? -10.283 -4.650 4.830 1.00 93.12 144 PHE A CA 1
ATOM 1149 C C . PHE A 1 144 ? -11.250 -5.268 5.858 1.00 93.12 144 PHE A C 1
ATOM 1151 O O . PHE A 1 144 ? -10.812 -5.665 6.945 1.00 93.12 144 PHE A O 1
ATOM 1158 N N . PRO A 1 145 ? -12.553 -5.405 5.528 1.00 93.56 145 PRO A N 1
ATOM 1159 C CA . PRO A 1 145 ? -13.568 -5.878 6.472 1.00 93.56 145 PRO A CA 1
ATOM 1160 C C . PRO A 1 145 ? -13.262 -7.247 7.082 1.00 93.56 145 PRO A C 1
ATOM 1162 O O . PRO A 1 145 ? -13.440 -7.435 8.284 1.00 93.56 145 PRO A O 1
ATOM 1165 N N . ASP A 1 146 ? -12.715 -8.178 6.296 1.00 94.62 146 ASP A N 1
ATOM 1166 C CA . ASP A 1 146 ? -12.345 -9.514 6.776 1.00 94.62 146 ASP A CA 1
ATOM 1167 C C . ASP A 1 146 ? -11.304 -9.463 7.902 1.00 94.62 146 ASP A C 1
ATOM 1169 O O . ASP A 1 146 ? -11.393 -10.213 8.878 1.00 94.62 146 ASP A O 1
ATOM 1173 N N . VAL A 1 147 ? -10.342 -8.538 7.804 1.00 94.62 147 VAL A N 1
ATOM 1174 C CA . VAL A 1 147 ? -9.291 -8.346 8.813 1.00 94.62 147 VAL A CA 1
ATOM 1175 C C . VAL A 1 147 ? -9.889 -7.751 10.087 1.00 94.62 147 VAL A C 1
ATOM 1177 O O . VAL A 1 147 ? -9.593 -8.229 11.184 1.00 94.62 147 VAL A O 1
ATOM 1180 N N . ALA A 1 148 ? -10.783 -6.762 9.964 1.00 95.75 148 ALA A N 1
ATOM 1181 C CA . ALA A 1 148 ? -11.502 -6.211 11.111 1.00 95.75 148 ALA A CA 1
ATOM 1182 C C . ALA A 1 148 ? -12.388 -7.253 11.798 1.00 95.75 148 ALA 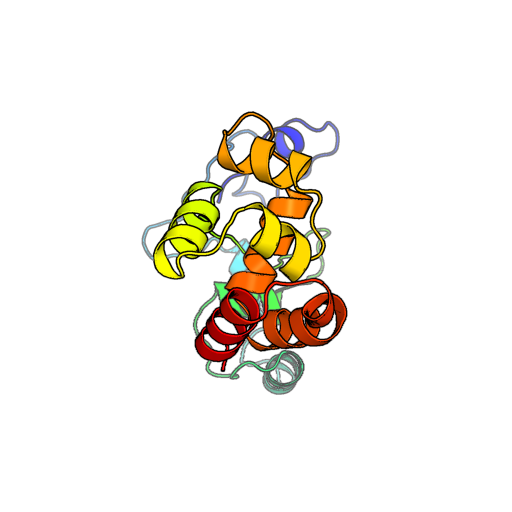A C 1
ATOM 1184 O O . ALA A 1 148 ? -12.331 -7.397 13.019 1.00 95.75 148 ALA A O 1
ATOM 1185 N N . LEU A 1 149 ? -13.183 -8.013 11.041 1.00 95.81 149 LEU A N 1
ATOM 1186 C CA . LEU A 1 149 ? -14.038 -9.064 11.589 1.00 95.81 149 LEU A CA 1
ATOM 1187 C C . LEU A 1 149 ? -13.214 -10.155 12.273 1.00 95.81 149 LEU A C 1
ATOM 1189 O O . LEU A 1 149 ? -13.602 -10.625 13.345 1.00 95.81 149 LEU A O 1
ATOM 1193 N N . TRP A 1 150 ? -12.074 -10.542 11.695 1.00 96.50 150 TRP A N 1
ATOM 1194 C CA . TRP A 1 150 ? -11.146 -11.473 12.330 1.00 96.50 150 TRP A CA 1
ATOM 1195 C C . TRP A 1 150 ? -10.600 -10.915 13.651 1.00 96.50 150 TRP A C 1
ATOM 1197 O O . TRP A 1 150 ? -10.662 -11.608 14.666 1.00 96.50 150 TRP A O 1
ATOM 1207 N N . GLN A 1 151 ? -10.161 -9.652 13.681 1.00 96.00 151 GLN A N 1
ATOM 1208 C CA . GLN A 1 151 ? -9.666 -9.000 14.898 1.00 96.00 151 GLN A CA 1
ATOM 1209 C C . GLN A 1 151 ? -10.753 -8.925 15.985 1.00 96.00 151 GLN A C 1
ATOM 1211 O O . GLN A 1 151 ? -10.496 -9.269 17.137 1.00 96.00 151 GLN A O 1
ATOM 1216 N N . LEU A 1 152 ? -11.991 -8.573 15.620 1.00 95.69 152 LEU A N 1
ATOM 1217 C CA . LEU A 1 152 ? -13.135 -8.502 16.541 1.00 95.69 152 LEU A CA 1
ATOM 1218 C C . LEU A 1 152 ? -13.558 -9.865 17.105 1.00 95.69 152 LEU A C 1
ATOM 1220 O O . LEU A 1 152 ? -14.242 -9.912 18.130 1.00 95.69 152 LEU A O 1
ATOM 1224 N N . LYS A 1 153 ? -13.192 -10.978 16.456 1.00 94.75 153 LYS A N 1
ATOM 1225 C CA . LYS A 1 153 ? -13.357 -12.319 17.042 1.00 94.75 153 LYS A CA 1
ATOM 1226 C C . LYS A 1 153 ? -12.364 -12.561 18.180 1.00 94.75 153 LYS A C 1
ATOM 1228 O O . LYS A 1 153 ? -12.707 -13.284 19.102 1.00 94.75 153 LYS A O 1
ATOM 1233 N N . GLN A 1 154 ? -11.180 -11.948 18.130 1.00 94.38 154 GLN A N 1
ATOM 1234 C CA . GLN A 1 154 ? -10.141 -12.107 19.155 1.00 94.38 154 GLN A CA 1
ATOM 1235 C C . GLN A 1 154 ? -10.356 -11.186 20.362 1.00 94.38 154 GLN A C 1
ATOM 1237 O O . GLN A 1 154 ? -10.065 -11.556 21.495 1.00 94.38 154 GLN A O 1
ATOM 1242 N N . THR A 1 155 ? -10.847 -9.968 20.130 1.00 94.69 155 THR A N 1
ATOM 1243 C CA . THR A 1 155 ? -10.938 -8.914 21.157 1.00 94.69 155 THR A CA 1
ATOM 1244 C C . THR A 1 155 ? -12.355 -8.622 21.627 1.00 94.69 155 THR A C 1
ATOM 1246 O O . THR A 1 155 ? -12.524 -7.925 22.628 1.00 94.69 155 THR A O 1
ATOM 1249 N N . GLY A 1 156 ? -13.375 -9.129 20.926 1.00 87.81 156 GLY A N 1
ATOM 1250 C CA . GLY A 1 156 ? -14.770 -8.731 21.116 1.00 87.81 156 GLY A CA 1
ATOM 1251 C C . GLY A 1 156 ? -15.282 -8.883 22.547 1.00 87.81 156 GLY A C 1
ATOM 1252 O O . GLY A 1 156 ? -16.060 -8.045 22.990 1.00 87.81 156 GLY A O 1
ATOM 1253 N N . ASP A 1 157 ? -14.789 -9.872 23.292 1.00 90.88 157 ASP A N 1
ATOM 1254 C CA . ASP A 1 157 ? -15.191 -10.123 24.684 1.00 90.88 157 ASP A CA 1
ATOM 1255 C C . ASP A 1 157 ? -14.799 -8.990 25.644 1.00 90.88 157 ASP A C 1
ATOM 1257 O O . ASP A 1 157 ? -15.396 -8.832 26.707 1.00 90.88 157 ASP A O 1
ATOM 1261 N N . ARG A 1 158 ? -13.803 -8.177 25.269 1.00 91.69 158 ARG A N 1
ATOM 1262 C CA . ARG A 1 158 ? -13.341 -7.018 26.047 1.00 91.69 158 ARG A CA 1
ATOM 1263 C C . ARG A 1 158 ? -14.108 -5.741 25.699 1.00 91.69 158 ARG A C 1
ATOM 1265 O O . ARG A 1 158 ? -13.995 -4.756 26.418 1.00 91.69 158 ARG A O 1
ATOM 1272 N N . VAL A 1 159 ? -14.853 -5.732 24.594 1.00 93.00 159 VAL A N 1
ATOM 1273 C CA . VAL A 1 159 ? -15.513 -4.538 24.050 1.00 93.00 159 VAL A CA 1
ATOM 1274 C C . VAL A 1 159 ? -16.948 -4.462 24.553 1.00 93.00 159 VAL A C 1
ATOM 1276 O O . VAL A 1 159 ? -17.661 -5.466 24.602 1.00 93.00 159 VAL A O 1
ATOM 1279 N N . HIS A 1 160 ? -17.429 -3.255 24.861 1.00 93.88 160 HIS A N 1
ATOM 1280 C CA . HIS A 1 160 ? -18.820 -3.083 25.253 1.00 93.88 160 HIS A CA 1
ATOM 1281 C C . HIS A 1 160 ? -19.779 -3.610 24.166 1.00 93.88 160 HIS A C 1
ATOM 1283 O O . HIS A 1 160 ? -19.660 -3.267 22.986 1.00 93.88 160 HIS A O 1
ATOM 1289 N N . LYS A 1 161 ? -20.788 -4.401 24.561 1.00 93.44 161 LYS A N 1
ATOM 1290 C CA . LYS A 1 161 ? -21.693 -5.125 23.643 1.00 93.44 161 LYS A CA 1
ATOM 1291 C C . LYS A 1 161 ? -22.303 -4.233 22.555 1.00 93.44 161 LYS A C 1
ATOM 1293 O O . LYS A 1 161 ? -22.378 -4.632 21.391 1.00 93.44 161 LYS A O 1
ATOM 1298 N N . ASN A 1 162 ? -22.699 -3.009 22.912 1.00 94.38 162 ASN A N 1
ATOM 1299 C CA . ASN A 1 162 ? -23.262 -2.058 21.948 1.00 94.38 162 ASN A CA 1
ATOM 1300 C C . ASN A 1 162 ? -22.225 -1.601 20.913 1.00 94.38 162 ASN A C 1
ATOM 1302 O O . ASN A 1 162 ? -22.550 -1.519 19.732 1.00 94.38 162 ASN A O 1
ATOM 1306 N N . ALA A 1 163 ? -20.983 -1.333 21.328 1.00 94.38 163 ALA A N 1
ATOM 1307 C CA . ALA A 1 163 ? -19.910 -0.955 20.413 1.00 94.38 163 ALA A CA 1
ATOM 1308 C C . ALA A 1 163 ? -19.537 -2.129 19.497 1.00 94.38 163 ALA A C 1
ATOM 1310 O O . ALA A 1 163 ? -19.471 -1.957 18.281 1.00 94.38 163 ALA A O 1
ATOM 1311 N N . LEU A 1 164 ? -19.415 -3.339 20.054 1.00 95.25 164 LEU A N 1
ATOM 1312 C CA . LEU A 1 164 ? -19.137 -4.555 19.287 1.00 95.25 164 LEU A CA 1
ATOM 1313 C C . LEU A 1 164 ? -20.205 -4.825 18.218 1.00 95.25 164 LEU A C 1
ATOM 1315 O O . LEU A 1 164 ? -19.874 -5.146 17.080 1.00 95.25 164 LEU A O 1
ATOM 1319 N N . THR A 1 165 ? -21.485 -4.665 18.566 1.00 95.31 165 THR A N 1
ATOM 1320 C CA . THR A 1 165 ? -22.602 -4.860 17.624 1.00 95.31 165 THR A CA 1
ATOM 1321 C C . THR A 1 165 ? -22.513 -3.869 16.462 1.00 95.31 165 THR A C 1
ATOM 1323 O O . THR A 1 165 ? -22.668 -4.263 15.309 1.00 95.31 165 THR A O 1
ATOM 1326 N N . LYS A 1 166 ? -22.219 -2.593 16.745 1.00 95.88 166 LYS A N 1
ATOM 1327 C CA . LYS A 1 166 ? -22.056 -1.567 15.706 1.00 95.88 166 LYS A CA 1
ATOM 1328 C C . LYS A 1 166 ? -20.872 -1.861 14.786 1.00 95.88 166 LYS A C 1
ATOM 1330 O O . LYS A 1 166 ? -21.027 -1.756 13.576 1.00 95.88 166 LYS A O 1
ATOM 1335 N N . LEU A 1 167 ? -19.730 -2.263 15.349 1.00 95.12 167 LEU A N 1
ATOM 1336 C CA . LEU A 1 167 ? -18.540 -2.619 14.571 1.00 95.12 167 LEU A CA 1
ATOM 1337 C C . LEU A 1 167 ? -18.809 -3.826 13.672 1.00 95.12 167 LEU A C 1
ATOM 1339 O O . LEU A 1 167 ? -18.568 -3.758 12.473 1.00 95.12 167 LEU A O 1
ATOM 1343 N N . ARG A 1 168 ? -19.388 -4.903 14.217 1.00 94.88 168 ARG A N 1
ATOM 1344 C CA . ARG A 1 168 ? -19.742 -6.087 13.420 1.00 94.88 168 ARG A CA 1
ATOM 1345 C C . ARG A 1 168 ? -20.720 -5.745 12.302 1.00 94.88 168 ARG A C 1
ATOM 1347 O O . ARG A 1 168 ? -20.498 -6.177 11.181 1.00 94.88 168 ARG A O 1
ATOM 1354 N N . LYS A 1 169 ? -21.751 -4.942 12.585 1.00 95.44 169 LYS A N 1
ATOM 1355 C CA . LYS A 1 169 ? -22.723 -4.498 11.575 1.00 95.44 169 LYS A CA 1
ATOM 1356 C C . LYS A 1 169 ? -22.089 -3.632 10.482 1.00 95.44 169 LYS A C 1
ATOM 1358 O O . LYS A 1 169 ? -22.573 -3.656 9.365 1.00 95.44 169 LYS A O 1
ATOM 1363 N N . TYR A 1 170 ? -21.066 -2.845 10.807 1.00 95.56 170 TYR A N 1
ATOM 1364 C CA . TYR A 1 170 ? -20.381 -2.007 9.824 1.00 95.56 170 TYR A CA 1
ATOM 1365 C C . TYR A 1 170 ? -19.510 -2.827 8.861 1.00 95.56 170 TYR A C 1
ATOM 1367 O O . TYR A 1 170 ? -19.453 -2.508 7.681 1.00 95.56 170 TYR A O 1
ATOM 1375 N N . PHE A 1 171 ? -18.830 -3.863 9.363 1.00 94.94 171 PHE A N 1
ATOM 1376 C CA . PHE A 1 171 ? -17.911 -4.682 8.562 1.00 94.94 171 PHE A CA 1
ATOM 1377 C C . PHE A 1 171 ? -18.550 -5.932 7.930 1.00 94.94 171 PHE A C 1
ATOM 1379 O O . PHE A 1 171 ? -17.854 -6.641 7.210 1.00 94.94 171 PHE A O 1
ATOM 1386 N N . SER A 1 172 ? -19.822 -6.231 8.221 1.00 89.25 172 SER A N 1
ATOM 1387 C CA . SER A 1 172 ? -20.578 -7.328 7.583 1.00 89.25 172 SER A CA 1
ATOM 1388 C C . SER A 1 172 ? -21.373 -6.808 6.397 1.00 89.25 172 SER A C 1
ATOM 1390 O O . SER A 1 172 ? -21.465 -7.547 5.398 1.00 89.25 172 SER A O 1
#

Secondary structure (DSSP, 8-state):
-B--HHHHT-TT---SSTTS-TT-SB--PPTT---HHHHTTSPPTTSTTHHHHHHHTT--TT---HHHHHHTTTSB-SSS-B----------HHHHHHHHHHHT--HHHHHHHTT--HHHHHHHHTTS---HHHHHHHHHHHH-HHHHHHHHHHHGGGS-HHHHHHHHHHH-

Radius of gyration: 22.29 Å; chains: 1; bounding box: 51×34×55 Å

Foldseek 3Di:
DFDDPCLLPDPPRDALDPQRHSVDRDDDDPVPDDDVSLVVLQDDLPPPCLCVQCVVQVHDSPDDPSLSRCQGSSQDDPDPHGRHDDDDDPQALVVVVVVCVVLVHDLVLVCLLLVHPSVVNVCRNVVVDCPVVVSVSVVCLVVQLVNSVVSCVVRVVVHDPSSSVSSNVVSD